Protein AF-A0A3N5TBL0-F1 (afdb_monomer_lite)

Foldseek 3Di:
DAEDDPVRVVVLVVCVVVVPPVNADWYAYPNDIDGHHDPPPCVVVVVLVVLLVVCQVQCAASPPRHHAPDADPVPRGRDNHHPVVVVVVVVVVVVVVVVVVVVVD

Sequence (105 aa):
MQSLTHKALEVLMKRISSCHPSAFGEYEYMGIRIIVKKPTLLLNRERSKRLYESRRARGICVHCGIKVRERNPKTGVFYRYCAIHRRQELDRKKQRRRQRSIRRR

Secondary structure (DSSP, 8-state):
-EE--HHHHHHHHHHHHTT-GGG-EEEEETTEEEEE---HHHHHHHHHHHHHHHHHHTTB-TTT-PBP--B-TTTSSBPSS-HHHHHHHHHHHHHHHHHHHHTT-

Radius of gyration: 24.94 Å; chains: 1; bounding box: 57×32×64 Å

Structure (mmCIF, N/CA/C/O backbone):
data_AF-A0A3N5TBL0-F1
#
_entry.id   AF-A0A3N5TBL0-F1
#
loop_
_atom_site.group_PDB
_atom_site.id
_atom_site.type_symbol
_atom_site.label_atom_id
_atom_site.label_alt_id
_atom_site.label_comp_id
_atom_site.label_asym_id
_atom_site.label_entity_id
_atom_site.label_seq_id
_atom_site.pdbx_PDB_ins_code
_atom_site.Cartn_x
_atom_site.Cartn_y
_atom_site.Cartn_z
_atom_site.occupancy
_atom_site.B_iso_or_equiv
_atom_site.auth_seq_id
_atom_site.auth_comp_id
_atom_site.auth_asym_id
_atom_site.auth_atom_id
_atom_site.pdbx_PDB_model_num
ATOM 1 N N . MET A 1 1 ? -11.520 11.210 29.703 1.00 61.69 1 MET A N 1
ATOM 2 C CA . MET A 1 1 ? -11.812 9.877 30.264 1.00 61.69 1 MET A CA 1
ATOM 3 C C . MET A 1 1 ? -13.252 9.910 30.747 1.00 61.69 1 MET A C 1
ATOM 5 O O . MET A 1 1 ? -13.584 10.834 31.476 1.00 61.69 1 MET A O 1
ATOM 9 N N . GLN A 1 2 ? -14.127 9.041 30.236 1.00 76.88 2 GLN A N 1
ATOM 10 C CA . GLN A 1 2 ? -15.561 9.079 30.564 1.00 76.88 2 GLN A CA 1
ATOM 11 C C . GLN A 1 2 ? -15.886 8.055 31.651 1.00 76.88 2 GLN A C 1
ATOM 13 O O . GLN A 1 2 ? -15.615 6.873 31.458 1.00 76.88 2 GLN A O 1
ATOM 18 N N . SER A 1 3 ? -16.477 8.493 32.764 1.00 81.94 3 SER A N 1
ATOM 19 C CA . SER A 1 3 ? -17.003 7.591 33.790 1.00 81.94 3 SER A CA 1
ATOM 20 C C . SER A 1 3 ? -18.303 6.938 33.308 1.00 81.94 3 SER A C 1
ATOM 22 O O . SER A 1 3 ? -19.183 7.591 32.744 1.00 81.94 3 SER A O 1
ATOM 24 N N . LEU A 1 4 ? -18.413 5.624 33.487 1.00 83.31 4 LEU A N 1
ATOM 25 C CA . LEU A 1 4 ? -19.547 4.816 33.052 1.00 83.31 4 LEU A CA 1
ATOM 26 C C . LEU A 1 4 ? -20.365 4.331 34.247 1.00 83.31 4 LEU A C 1
ATOM 28 O O . LEU A 1 4 ? -19.832 3.862 35.248 1.00 83.31 4 LEU A O 1
ATOM 32 N N . THR A 1 5 ? -21.686 4.370 34.091 1.00 88.25 5 THR A N 1
ATOM 33 C CA . THR A 1 5 ? -22.639 3.637 34.933 1.00 88.25 5 THR A CA 1
ATOM 34 C C . THR A 1 5 ? -22.836 2.216 34.391 1.00 88.25 5 THR A C 1
ATOM 36 O O . THR A 1 5 ? -22.511 1.941 33.235 1.00 88.25 5 THR A O 1
ATOM 39 N N . HIS A 1 6 ? -23.425 1.310 35.179 1.00 86.06 6 HIS A N 1
ATOM 40 C CA . HIS A 1 6 ? -23.694 -0.075 34.749 1.00 86.06 6 HIS A CA 1
ATOM 41 C C . HIS A 1 6 ? -24.483 -0.145 33.426 1.00 86.06 6 HIS A C 1
ATOM 43 O O . HIS A 1 6 ? -24.100 -0.845 32.491 1.00 86.06 6 HIS A O 1
ATOM 49 N N . LYS A 1 7 ? -25.539 0.670 33.294 1.00 87.69 7 LYS A N 1
ATOM 50 C CA . LYS A 1 7 ? -26.329 0.774 32.053 1.00 87.69 7 LYS A CA 1
ATOM 51 C C . LYS A 1 7 ? -25.495 1.287 30.874 1.00 87.69 7 LYS A C 1
ATOM 53 O O . LYS A 1 7 ? -25.653 0.819 29.750 1.00 87.69 7 LYS A O 1
ATOM 58 N N . ALA A 1 8 ? -24.597 2.242 31.116 1.00 84.75 8 ALA A N 1
ATOM 59 C CA . ALA A 1 8 ? -23.722 2.776 30.077 1.00 84.75 8 ALA A CA 1
ATOM 60 C C . ALA A 1 8 ? -22.679 1.743 29.614 1.00 84.75 8 ALA A C 1
ATOM 62 O O . ALA A 1 8 ? -22.337 1.722 28.432 1.00 84.75 8 ALA A O 1
ATOM 63 N N . LEU A 1 9 ? -22.231 0.854 30.508 1.00 86.69 9 LEU A N 1
ATOM 64 C CA . LEU A 1 9 ? -21.349 -0.262 30.173 1.00 86.69 9 LEU A CA 1
ATOM 65 C C . LEU A 1 9 ? -22.046 -1.291 29.272 1.00 86.69 9 LEU A C 1
ATOM 67 O O . LEU A 1 9 ? -21.478 -1.683 28.257 1.00 86.69 9 LEU A O 1
ATOM 71 N N . GLU A 1 10 ? -23.289 -1.681 29.567 1.00 88.75 10 GLU A N 1
ATOM 72 C CA . GLU A 1 10 ? -24.060 -2.584 28.694 1.00 88.75 10 GLU A CA 1
ATOM 73 C C . GLU A 1 10 ? -24.249 -2.002 27.288 1.00 88.75 10 GLU A C 1
ATOM 75 O O . GLU A 1 10 ? -24.093 -2.694 26.278 1.00 88.75 10 GLU A O 1
ATOM 80 N N . VAL A 1 11 ? -24.554 -0.705 27.210 1.00 88.38 11 VAL A N 1
ATOM 81 C CA . VAL A 1 11 ? -24.670 0.006 25.934 1.00 88.38 11 VAL A CA 1
ATOM 82 C C . VAL A 1 11 ? -23.323 0.052 25.215 1.00 88.38 11 VAL A C 1
ATOM 84 O O . VAL A 1 11 ? -23.280 -0.154 24.003 1.00 88.38 11 VAL A O 1
ATOM 87 N N . LEU A 1 12 ? -22.218 0.280 25.932 1.00 87.12 12 LEU A N 1
ATOM 88 C CA . LEU A 1 12 ? -20.877 0.227 25.355 1.00 87.12 12 LEU A CA 1
ATOM 89 C C . LEU A 1 12 ? -20.577 -1.166 24.792 1.00 87.12 12 LEU A C 1
ATOM 91 O O . LEU A 1 12 ? -20.138 -1.265 23.651 1.00 87.12 12 LEU A O 1
ATOM 95 N N . MET A 1 13 ? -20.888 -2.234 25.526 1.00 87.00 13 MET A N 1
ATOM 96 C CA . MET A 1 13 ? -20.697 -3.612 25.067 1.00 87.00 13 MET A CA 1
ATOM 97 C C . MET A 1 13 ? -21.515 -3.922 23.807 1.00 87.00 13 MET A C 1
ATOM 99 O O . MET A 1 13 ? -20.979 -4.501 22.863 1.00 87.00 13 MET A O 1
ATOM 103 N N . LYS A 1 14 ? -22.771 -3.455 23.730 1.00 88.94 14 LYS A N 1
ATOM 104 C CA . LYS A 1 14 ? -23.593 -3.545 22.507 1.00 88.94 14 LYS A CA 1
ATOM 105 C C . LYS A 1 14 ? -22.991 -2.763 21.335 1.00 88.94 14 LYS A C 1
ATOM 107 O O . LYS A 1 14 ? -23.046 -3.213 20.197 1.00 88.94 14 LYS A O 1
ATOM 112 N N . ARG A 1 15 ? -22.396 -1.596 21.595 1.00 86.06 15 ARG A N 1
ATOM 113 C CA . ARG A 1 15 ? -21.722 -0.786 20.565 1.00 86.06 15 ARG A CA 1
ATOM 114 C C . ARG A 1 15 ? -20.409 -1.415 20.096 1.00 86.06 15 ARG A C 1
ATOM 116 O O . ARG A 1 15 ? -20.059 -1.264 18.927 1.00 86.06 15 ARG A O 1
ATOM 123 N N . ILE A 1 16 ? -19.690 -2.105 20.984 1.00 85.12 16 ILE A N 1
ATOM 124 C CA . ILE A 1 16 ? -18.481 -2.869 20.651 1.00 85.12 16 ILE A CA 1
ATOM 125 C C . ILE A 1 16 ? -18.854 -4.056 19.762 1.00 85.12 16 ILE A C 1
ATOM 127 O O . ILE A 1 16 ? -18.234 -4.231 18.715 1.00 85.12 16 ILE A O 1
ATOM 131 N N . SER A 1 17 ? -19.887 -4.828 20.122 1.00 83.06 17 SER A N 1
ATOM 132 C CA . SER A 1 17 ? -20.337 -5.966 19.308 1.00 83.06 17 SER A CA 1
ATOM 133 C C . SER A 1 17 ? -20.861 -5.536 17.935 1.00 83.06 17 SER A C 1
ATOM 135 O O . SER A 1 17 ? -20.640 -6.235 16.950 1.00 83.06 17 SER A O 1
ATOM 137 N N . SER A 1 18 ? -21.478 -4.354 17.838 1.00 81.50 18 SER A N 1
ATOM 138 C CA . SER A 1 18 ? -21.931 -3.770 16.573 1.00 81.50 18 SER A CA 1
ATOM 139 C C . SER A 1 18 ? -20.855 -2.960 15.825 1.00 81.50 18 SER A C 1
ATOM 141 O O . SER A 1 18 ? -21.185 -2.287 14.849 1.00 81.50 18 SER A O 1
ATOM 143 N N . CYS A 1 19 ? -19.594 -2.953 16.281 1.00 73.50 19 CYS A N 1
ATOM 144 C CA . CYS A 1 19 ? -18.487 -2.175 15.698 1.00 73.50 19 CYS A CA 1
ATOM 145 C C . CYS A 1 19 ? -18.806 -0.678 15.463 1.00 73.50 19 CYS A C 1
ATOM 147 O O . CYS A 1 19 ? -18.355 -0.078 14.482 1.00 73.50 19 CYS A O 1
ATOM 149 N N . HIS A 1 20 ? -19.587 -0.050 16.348 1.00 76.56 20 HIS A N 1
ATOM 150 C CA . HIS A 1 20 ? -20.038 1.329 16.159 1.00 76.56 20 HIS A CA 1
ATOM 151 C C . HIS A 1 20 ? -18.881 2.340 16.334 1.00 76.56 20 HIS A C 1
ATOM 153 O O . HIS A 1 20 ? -18.118 2.228 17.297 1.00 76.56 20 HIS A O 1
ATOM 159 N N . PRO A 1 21 ? -18.761 3.388 15.490 1.00 72.81 21 PRO A N 1
ATOM 160 C CA . PRO A 1 21 ? -17.670 4.369 15.567 1.00 72.81 21 PRO A CA 1
ATOM 161 C C . PRO A 1 21 ? -17.528 5.066 16.925 1.00 72.81 21 PRO A C 1
ATOM 163 O O . PRO A 1 21 ? -16.423 5.380 17.352 1.00 72.81 21 PRO A O 1
ATOM 166 N N . SER A 1 22 ? -18.644 5.291 17.614 1.00 78.44 22 SER A N 1
ATOM 167 C CA . SER A 1 22 ? -18.683 5.938 18.933 1.00 78.44 22 SER A CA 1
ATOM 168 C C . SER A 1 22 ? -18.305 5.017 20.100 1.00 78.44 22 SER A C 1
ATOM 170 O O . SER A 1 22 ? -18.365 5.456 21.243 1.00 78.44 22 SER A O 1
ATOM 172 N N . ALA A 1 23 ? -17.980 3.745 19.839 1.00 80.81 23 ALA A N 1
ATOM 173 C CA . ALA A 1 23 ? -17.471 2.820 20.852 1.00 80.81 23 ALA A CA 1
ATOM 174 C C . ALA A 1 23 ? -15.974 3.019 21.123 1.00 80.81 23 ALA A C 1
ATOM 176 O O . ALA A 1 23 ? -15.474 2.535 22.131 1.00 80.81 23 ALA A O 1
ATOM 177 N N . PHE A 1 24 ? -15.247 3.677 20.212 1.00 82.81 24 PHE A N 1
ATOM 178 C CA . PHE A 1 24 ? -13.806 3.874 20.336 1.00 82.81 24 PHE A CA 1
ATOM 179 C C . PHE A 1 24 ? -13.502 5.010 21.312 1.00 82.81 24 PHE A C 1
ATOM 181 O O . PHE A 1 24 ? -14.001 6.123 21.145 1.00 82.81 24 PHE A O 1
ATOM 188 N N . GLY A 1 25 ? -12.646 4.750 22.295 1.00 84.81 25 GLY A N 1
ATOM 189 C CA . GLY A 1 25 ? -12.316 5.736 23.317 1.00 84.81 25 GLY A CA 1
ATOM 190 C C . GLY A 1 25 ? -11.783 5.125 24.605 1.00 84.81 25 GLY A C 1
ATOM 191 O O . GLY A 1 25 ? -11.494 3.928 24.682 1.00 84.81 25 GLY A O 1
ATOM 192 N N . GLU A 1 26 ? -11.646 5.984 25.611 1.00 88.50 26 GLU A N 1
ATOM 193 C CA . GLU A 1 26 ? -11.201 5.622 26.954 1.00 88.50 26 GLU A CA 1
ATOM 194 C C . GLU A 1 26 ? -12.307 5.880 27.973 1.00 88.50 26 GLU A C 1
ATOM 196 O O . GLU A 1 26 ? -12.794 7.011 28.122 1.00 88.50 26 GLU A O 1
ATOM 201 N N . TYR A 1 27 ? -12.647 4.829 28.708 1.00 90.12 27 TYR A N 1
ATOM 202 C CA . TYR A 1 27 ? -13.715 4.818 29.689 1.00 90.12 27 TYR A CA 1
ATOM 203 C C . TYR A 1 27 ? -13.204 4.338 31.045 1.00 90.12 27 TYR A C 1
ATOM 205 O O . TYR A 1 27 ? -12.222 3.601 31.126 1.00 90.12 27 TYR A O 1
ATOM 213 N N . GLU A 1 28 ? -13.891 4.735 32.105 1.00 88.56 28 GLU A N 1
ATOM 214 C CA . GLU A 1 28 ? -13.654 4.274 33.467 1.00 88.56 28 GLU A CA 1
ATOM 215 C C . GLU A 1 28 ? -14.951 3.702 34.038 1.00 88.56 28 GLU A C 1
ATOM 217 O O . GLU A 1 28 ? -16.007 4.320 33.935 1.00 88.56 28 GLU A O 1
ATOM 222 N N . TYR A 1 29 ? -14.885 2.519 34.634 1.00 88.00 29 TYR A N 1
ATOM 223 C CA . TYR A 1 29 ? -16.017 1.853 35.262 1.00 88.00 29 TYR A CA 1
ATOM 224 C C . TYR A 1 29 ? -15.582 1.282 36.610 1.00 88.00 29 TYR A C 1
ATOM 226 O O . TYR A 1 29 ? -14.762 0.373 36.644 1.00 88.00 29 TYR A O 1
ATOM 234 N N . MET A 1 30 ? -16.108 1.813 37.718 1.00 85.00 30 MET A N 1
ATOM 235 C CA . MET A 1 30 ? -15.771 1.359 39.082 1.00 85.00 30 MET A CA 1
ATOM 236 C C . MET A 1 30 ? -14.250 1.280 39.347 1.00 85.00 30 MET A C 1
ATOM 238 O O . MET A 1 30 ? -13.761 0.313 39.923 1.00 85.00 30 MET A O 1
ATOM 242 N N . GLY A 1 31 ? -13.484 2.268 38.868 1.00 84.38 31 GLY A N 1
ATOM 243 C CA . GLY A 1 31 ? -12.016 2.285 38.970 1.00 84.38 31 GLY A CA 1
ATOM 244 C C . GLY A 1 31 ? -11.280 1.417 37.938 1.00 84.38 31 GLY A C 1
ATOM 245 O O . GLY A 1 31 ? -10.052 1.426 37.889 1.00 84.38 31 GLY A O 1
ATOM 246 N N . ILE A 1 32 ? -11.998 0.694 37.074 1.00 87.12 32 ILE A N 1
ATOM 247 C CA . ILE A 1 32 ? -11.433 -0.093 35.973 1.00 87.12 32 ILE A CA 1
ATOM 248 C C . ILE A 1 32 ? -11.363 0.773 34.718 1.00 87.12 32 ILE A C 1
ATOM 250 O O . ILE A 1 32 ? -12.374 1.291 34.243 1.00 87.12 32 ILE A O 1
ATOM 254 N N . ARG A 1 33 ? -10.173 0.878 34.122 1.00 88.81 33 ARG A N 1
ATOM 255 C CA . ARG A 1 33 ? -9.971 1.585 32.853 1.00 88.81 33 ARG A CA 1
ATOM 256 C C . ARG A 1 33 ? -10.229 0.655 31.667 1.00 88.81 33 ARG A C 1
ATOM 258 O O . ARG A 1 33 ? -9.541 -0.347 31.492 1.00 88.81 33 ARG A O 1
ATOM 265 N N . ILE A 1 34 ? -11.180 1.023 30.815 1.00 89.12 34 ILE A N 1
ATOM 266 C CA . ILE A 1 34 ? -11.558 0.293 29.601 1.00 89.12 34 ILE A CA 1
ATOM 267 C C . ILE A 1 34 ? -11.107 1.109 28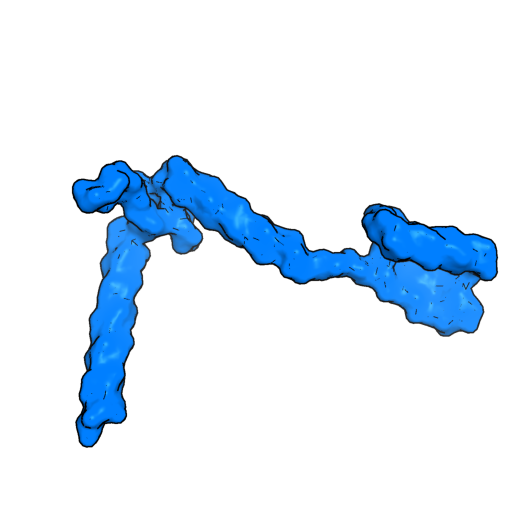.389 1.00 89.12 34 ILE A C 1
ATOM 269 O O . ILE A 1 34 ? -11.549 2.239 28.182 1.00 89.12 34 ILE A O 1
ATOM 273 N N . ILE A 1 35 ? -10.228 0.535 27.566 1.00 88.38 35 ILE A N 1
ATOM 274 C CA . ILE A 1 35 ? -9.707 1.184 26.356 1.00 88.38 35 ILE A CA 1
ATOM 275 C C . ILE A 1 35 ? -10.196 0.416 25.135 1.00 88.38 35 ILE A C 1
ATOM 277 O O . ILE A 1 35 ? -9.758 -0.704 24.872 1.00 88.38 35 ILE A O 1
ATOM 281 N N . VAL A 1 36 ? -11.062 1.048 24.349 1.00 86.38 36 VAL A N 1
ATOM 282 C CA . VAL A 1 36 ? -11.591 0.467 23.115 1.00 86.38 36 VAL A CA 1
ATOM 283 C C . VAL A 1 36 ? -10.842 1.074 21.937 1.00 86.38 36 VAL A C 1
ATOM 285 O O . VAL A 1 36 ? -11.082 2.213 21.529 1.00 86.38 36 VAL A O 1
ATOM 288 N N . LYS A 1 37 ? -9.891 0.315 21.387 1.00 79.81 37 LYS A N 1
ATOM 289 C CA . LYS A 1 37 ? -9.090 0.752 20.239 1.00 79.81 37 LYS A CA 1
ATOM 290 C C . LYS A 1 37 ? -9.801 0.433 18.931 1.00 79.81 37 LYS A C 1
ATOM 292 O O . LYS A 1 37 ? -10.397 -0.629 18.764 1.00 79.81 37 LYS A O 1
ATOM 297 N N . LYS A 1 38 ? -9.669 1.340 17.965 1.00 72.19 38 LYS A N 1
ATOM 298 C CA . LYS A 1 38 ? -10.074 1.079 16.583 1.00 72.19 38 LYS A CA 1
ATOM 299 C C . LYS A 1 38 ? -9.193 -0.042 16.015 1.00 72.19 38 LYS A C 1
ATOM 301 O O . LYS A 1 38 ? -7.979 0.022 16.217 1.00 72.19 38 LYS A O 1
ATOM 306 N N . PRO A 1 39 ? -9.740 -1.047 15.308 1.00 66.94 39 PRO A N 1
ATOM 307 C CA . PRO A 1 39 ? -8.926 -2.100 14.712 1.00 66.94 39 PRO A CA 1
ATOM 308 C C . PRO A 1 39 ? -7.959 -1.491 13.685 1.00 66.94 39 PRO A C 1
ATOM 310 O O . PRO A 1 39 ? -8.346 -1.070 12.596 1.00 66.94 39 PRO A O 1
ATOM 313 N N . THR A 1 40 ? -6.677 -1.423 14.041 1.00 59.06 40 THR A N 1
ATOM 314 C CA . THR A 1 40 ? -5.637 -0.708 13.280 1.00 59.06 40 THR A CA 1
ATOM 315 C C . THR A 1 40 ? -5.173 -1.450 12.018 1.00 59.06 40 THR A C 1
ATOM 317 O O . THR A 1 40 ? -4.316 -0.956 11.285 1.00 59.06 40 THR A O 1
ATOM 320 N N . LEU A 1 41 ? -5.702 -2.648 11.748 1.00 53.38 41 LEU A N 1
ATOM 321 C CA . LEU A 1 41 ? -5.003 -3.645 10.928 1.00 53.38 41 LEU A CA 1
ATOM 322 C C . LEU A 1 41 ? -5.537 -3.836 9.501 1.00 53.38 41 LEU A C 1
ATOM 324 O O . LEU A 1 41 ? -4.825 -4.397 8.670 1.00 53.38 41 LEU A O 1
ATOM 328 N N . LEU A 1 42 ? -6.712 -3.302 9.162 1.00 51.75 42 LEU A N 1
ATOM 329 C CA . LEU A 1 42 ? -7.214 -3.319 7.777 1.00 51.75 42 LEU A CA 1
ATOM 330 C C . LEU A 1 42 ? -6.966 -1.982 7.064 1.00 51.75 42 LEU A C 1
ATOM 332 O O . LEU A 1 42 ? -6.445 -1.961 5.947 1.00 51.75 42 LEU A O 1
ATOM 336 N N . LEU A 1 43 ? -7.169 -0.863 7.769 1.00 58.19 43 LEU A N 1
ATOM 337 C CA . LEU A 1 43 ? -7.122 0.483 7.191 1.00 58.19 43 LEU A CA 1
ATOM 338 C C . LEU A 1 43 ? -5.795 0.809 6.488 1.00 58.19 43 LEU A C 1
ATOM 340 O O . LEU A 1 43 ? -5.797 1.373 5.398 1.00 58.19 43 LEU A O 1
ATOM 344 N N . ASN A 1 44 ? -4.654 0.447 7.083 1.00 63.1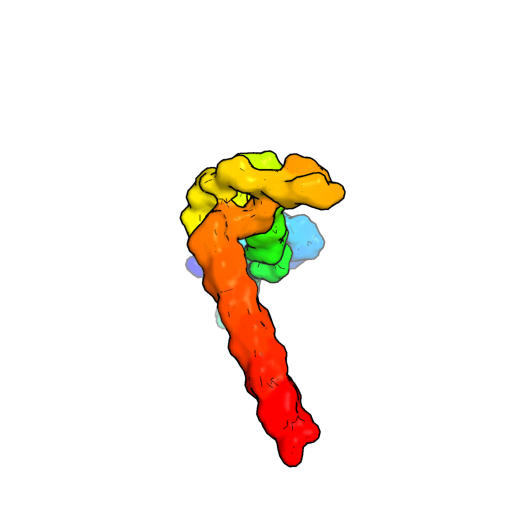9 44 ASN A N 1
ATOM 345 C CA . ASN A 1 44 ? -3.344 0.787 6.523 1.00 63.19 44 ASN A CA 1
ATOM 346 C C . ASN A 1 44 ? -2.984 -0.074 5.311 1.00 63.19 44 ASN A C 1
ATOM 348 O O . ASN A 1 44 ? -2.533 0.457 4.298 1.00 63.19 44 ASN A O 1
ATOM 352 N N . ARG A 1 45 ? -3.227 -1.389 5.375 1.00 72.94 45 ARG A N 1
ATOM 353 C CA . ARG A 1 45 ? -2.945 -2.299 4.256 1.00 72.94 45 ARG A CA 1
ATOM 354 C C . ARG A 1 45 ? -3.841 -1.984 3.063 1.00 72.94 45 ARG A C 1
ATOM 356 O O . ARG A 1 45 ? -3.357 -1.925 1.933 1.00 72.94 45 ARG A O 1
ATOM 363 N N . GLU A 1 46 ? -5.120 -1.725 3.312 1.00 77.69 46 GLU A N 1
ATOM 364 C CA . GLU A 1 46 ? -6.074 -1.326 2.281 1.00 77.69 46 GLU A CA 1
ATOM 365 C C . GLU A 1 46 ? -5.751 0.053 1.709 1.00 77.69 46 GLU A C 1
ATOM 367 O O . GLU A 1 46 ? -5.756 0.222 0.492 1.00 77.69 46 GLU A O 1
ATOM 372 N N . ARG A 1 47 ? -5.382 1.031 2.547 1.00 79.31 47 ARG A N 1
ATOM 373 C CA . ARG A 1 47 ? -4.940 2.354 2.084 1.00 79.31 47 ARG A CA 1
ATOM 374 C C . ARG A 1 47 ? -3.694 2.255 1.209 1.00 79.31 47 ARG A C 1
ATOM 376 O O . ARG A 1 47 ? -3.655 2.865 0.142 1.00 79.31 47 ARG A O 1
ATOM 383 N N . SER A 1 48 ? -2.696 1.472 1.615 1.00 84.38 48 SER A N 1
ATOM 384 C CA . SER A 1 48 ? -1.491 1.228 0.816 1.00 84.38 48 SER A CA 1
ATOM 385 C C . SER A 1 48 ? -1.811 0.520 -0.501 1.00 84.38 48 SER A C 1
ATOM 387 O O . SER A 1 48 ? -1.250 0.889 -1.533 1.00 84.38 48 SER A O 1
ATOM 389 N N . LYS A 1 49 ? -2.738 -0.447 -0.494 1.00 87.88 49 LYS A N 1
ATOM 390 C CA . LYS A 1 49 ? -3.208 -1.137 -1.702 1.00 87.88 49 LYS A CA 1
ATOM 391 C C . LYS A 1 49 ? -3.923 -0.174 -2.657 1.00 87.88 49 LYS A C 1
ATOM 393 O O . LYS A 1 49 ? -3.526 -0.078 -3.814 1.00 87.88 49 LYS A O 1
ATOM 398 N N . ARG A 1 50 ? -4.875 0.623 -2.160 1.00 87.88 50 ARG A N 1
ATOM 399 C CA . ARG A 1 50 ? -5.594 1.642 -2.947 1.00 87.88 50 ARG A CA 1
ATOM 400 C C . ARG A 1 50 ? -4.644 2.686 -3.531 1.00 87.88 50 ARG A C 1
ATOM 402 O O . ARG A 1 50 ? -4.762 3.056 -4.697 1.00 87.88 50 ARG A O 1
ATOM 409 N N . LEU A 1 51 ? -3.665 3.146 -2.747 1.00 88.31 51 LEU A N 1
ATOM 410 C CA . LEU A 1 51 ? -2.640 4.074 -3.227 1.00 88.31 51 LEU A CA 1
ATOM 411 C C . LEU A 1 51 ? -1.790 3.444 -4.338 1.00 88.31 51 LEU A C 1
ATOM 413 O O . LEU A 1 51 ? -1.507 4.100 -5.341 1.00 88.31 51 LEU A O 1
ATOM 417 N N . TYR A 1 52 ? -1.387 2.183 -4.172 1.00 92.62 52 TYR A N 1
ATOM 418 C CA . TYR A 1 52 ? -0.639 1.442 -5.182 1.00 92.62 52 TYR A CA 1
ATOM 419 C C . TYR A 1 52 ? -1.433 1.314 -6.489 1.00 92.62 52 TYR A C 1
ATOM 421 O O . TYR A 1 52 ? -0.914 1.663 -7.549 1.00 92.62 52 TYR A O 1
ATOM 429 N N . GLU A 1 53 ? -2.688 0.871 -6.416 1.00 92.06 53 GLU A N 1
ATOM 430 C CA . GLU A 1 53 ? -3.577 0.694 -7.571 1.00 92.06 53 GLU A CA 1
ATOM 431 C C . GLU A 1 53 ? -3.835 2.021 -8.290 1.00 92.06 53 GLU A C 1
ATOM 433 O O . GLU A 1 53 ? -3.638 2.114 -9.501 1.00 92.06 53 GLU A O 1
ATOM 438 N N . SER A 1 54 ? -4.151 3.081 -7.542 1.00 91.44 54 SER A N 1
ATOM 439 C CA . SER A 1 54 ? -4.350 4.431 -8.081 1.00 91.44 54 SER A CA 1
ATOM 440 C C . SER A 1 54 ? -3.103 4.954 -8.802 1.00 91.44 54 SER A C 1
ATOM 442 O O . SER A 1 54 ? -3.187 5.455 -9.927 1.00 91.44 54 SER A O 1
ATOM 444 N N . ARG A 1 55 ? -1.912 4.778 -8.209 1.00 93.31 55 ARG A N 1
ATOM 445 C CA . ARG A 1 55 ? -0.649 5.153 -8.862 1.00 93.31 55 ARG A CA 1
ATOM 446 C C . ARG A 1 55 ? -0.416 4.339 -10.134 1.00 93.31 55 ARG A C 1
ATOM 448 O O . ARG A 1 55 ? -0.050 4.915 -11.152 1.00 93.31 55 ARG A O 1
ATOM 455 N N . ARG A 1 56 ? -0.661 3.025 -10.117 1.00 93.00 56 ARG A N 1
ATOM 456 C CA . ARG A 1 56 ? -0.508 2.159 -11.299 1.00 93.00 56 ARG A CA 1
ATOM 457 C C . ARG A 1 56 ? -1.452 2.556 -12.433 1.00 93.00 56 ARG A C 1
ATOM 459 O O . ARG A 1 56 ? -0.984 2.655 -13.565 1.00 93.00 56 ARG A O 1
ATOM 466 N N . ALA A 1 57 ? -2.719 2.832 -12.126 1.00 90.50 57 ALA A N 1
ATOM 467 C CA . ALA A 1 57 ? -3.728 3.245 -13.100 1.00 90.50 57 ALA A CA 1
ATOM 468 C C . ALA A 1 57 ? -3.363 4.571 -13.786 1.00 90.50 57 ALA A C 1
ATOM 470 O O . ALA A 1 57 ? -3.491 4.705 -14.998 1.00 90.50 57 ALA A O 1
ATOM 471 N N . ARG A 1 58 ? -2.819 5.532 -13.030 1.00 91.62 58 ARG A N 1
ATOM 472 C CA . ARG A 1 58 ? -2.398 6.844 -13.555 1.00 91.62 58 ARG A CA 1
ATOM 473 C C . ARG A 1 58 ? -1.021 6.835 -14.228 1.0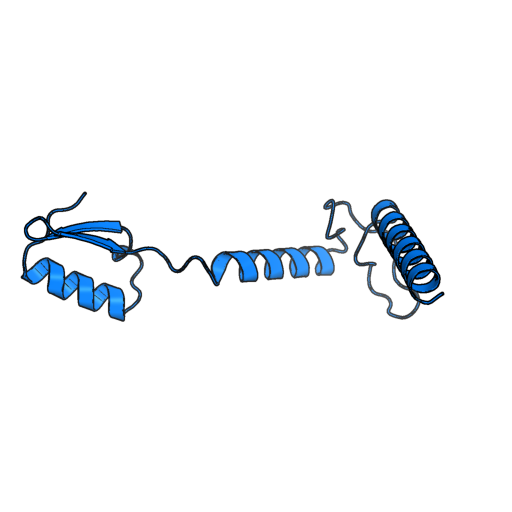0 91.62 58 ARG A C 1
ATOM 475 O O . ARG A 1 58 ? -0.538 7.889 -14.637 1.00 91.62 58 ARG A O 1
ATOM 482 N N . GLY A 1 59 ? -0.352 5.682 -14.296 1.00 93.19 59 GLY A N 1
ATOM 483 C CA . GLY A 1 59 ? 1.018 5.594 -14.799 1.00 93.19 59 GLY A CA 1
ATOM 484 C C . GLY A 1 59 ? 2.006 6.373 -13.929 1.00 93.19 59 GLY A C 1
ATOM 485 O O . GLY A 1 59 ? 2.897 7.037 -14.440 1.00 93.19 59 GLY A O 1
ATOM 486 N N . ILE A 1 60 ? 1.839 6.340 -12.610 1.00 95.56 60 ILE A N 1
ATOM 487 C CA . ILE A 1 60 ? 2.695 7.015 -11.634 1.00 95.56 60 ILE A CA 1
ATOM 488 C C . ILE A 1 60 ? 3.635 5.998 -10.980 1.00 95.56 60 ILE A C 1
ATOM 490 O O . ILE A 1 60 ? 3.241 4.886 -10.620 1.00 95.56 60 ILE A O 1
ATOM 494 N N . CYS A 1 61 ? 4.893 6.395 -10.787 1.00 95.69 61 CYS A N 1
ATOM 495 C CA . CYS A 1 61 ? 5.890 5.594 -10.094 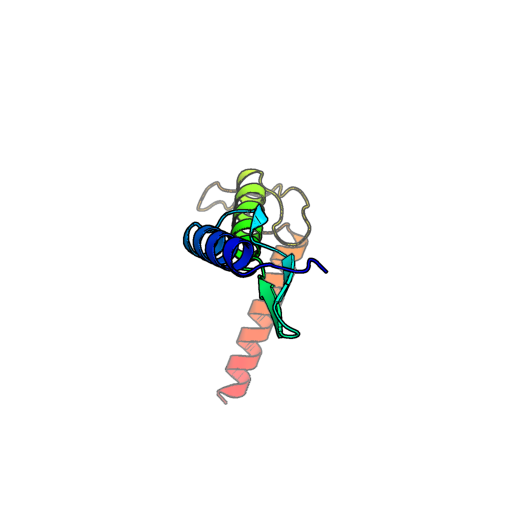1.00 95.69 61 CYS A CA 1
ATOM 496 C C . CYS A 1 61 ? 5.430 5.301 -8.663 1.00 95.69 61 CYS A C 1
ATOM 498 O O . CYS A 1 61 ? 5.212 6.215 -7.865 1.00 95.69 61 CYS A O 1
ATOM 500 N N . VAL A 1 62 ? 5.351 4.020 -8.300 1.00 94.12 62 VAL A N 1
ATOM 501 C CA . VAL A 1 62 ? 4.875 3.633 -6.963 1.00 94.12 62 VAL A CA 1
ATOM 502 C C . VAL A 1 62 ? 5.852 4.004 -5.841 1.00 94.12 62 VAL A C 1
ATOM 504 O O . VAL A 1 62 ? 5.428 4.055 -4.690 1.00 94.12 62 VAL A O 1
ATOM 507 N N . HIS A 1 63 ? 7.120 4.289 -6.170 1.00 93.56 63 HIS A N 1
ATOM 508 C CA . HIS A 1 63 ? 8.160 4.671 -5.209 1.00 93.56 63 HIS A CA 1
ATOM 509 C C . HIS A 1 63 ? 8.202 6.186 -4.958 1.00 93.56 63 HIS A C 1
ATOM 511 O O . HIS A 1 63 ? 8.025 6.612 -3.825 1.00 93.56 63 HIS A O 1
ATOM 517 N N . CYS A 1 64 ? 8.373 6.997 -6.009 1.00 93.75 64 CYS A N 1
ATOM 518 C CA . CYS A 1 64 ? 8.583 8.446 -5.877 1.00 93.75 64 CYS A CA 1
ATOM 519 C C . CYS A 1 64 ? 7.433 9.331 -6.374 1.00 93.75 64 CYS A C 1
ATOM 521 O O . CYS A 1 64 ? 7.537 10.546 -6.300 1.00 93.75 64 CYS A O 1
ATOM 523 N N . GLY A 1 65 ? 6.356 8.767 -6.930 1.00 93.44 65 GLY A N 1
ATOM 524 C CA . GLY A 1 65 ? 5.205 9.565 -7.368 1.00 93.44 65 GLY A CA 1
ATOM 525 C C . GLY A 1 65 ? 5.373 10.327 -8.693 1.00 93.44 65 GLY A C 1
ATOM 526 O O . GLY A 1 65 ? 4.439 11.000 -9.115 1.00 93.44 65 GLY A O 1
ATOM 527 N N . ILE A 1 66 ? 6.505 10.199 -9.393 1.00 95.44 66 ILE A N 1
ATOM 528 C CA . ILE A 1 66 ? 6.720 10.834 -10.709 1.00 95.44 66 ILE A CA 1
ATOM 529 C C . ILE A 1 66 ? 5.967 10.074 -11.814 1.00 95.44 66 ILE A C 1
ATOM 531 O O . ILE A 1 66 ? 5.915 8.839 -11.800 1.00 95.44 66 ILE A O 1
ATOM 535 N N . LYS A 1 67 ? 5.421 10.799 -12.802 1.00 95.06 67 LYS A N 1
ATOM 536 C CA . LYS A 1 67 ? 4.750 10.225 -13.980 1.00 95.06 67 LYS A CA 1
ATOM 537 C C . LYS A 1 67 ? 5.717 9.372 -14.811 1.00 95.06 67 LYS A C 1
ATOM 539 O O . LYS A 1 67 ? 6.795 9.812 -15.205 1.00 95.06 67 LYS A O 1
ATOM 544 N N . VAL A 1 68 ? 5.319 8.138 -15.081 1.00 95.12 68 VAL A N 1
ATOM 545 C CA . VAL A 1 68 ? 6.041 7.176 -15.911 1.00 95.12 68 VAL A CA 1
ATOM 546 C C . VAL A 1 68 ? 5.680 7.446 -17.366 1.00 95.12 68 VAL A C 1
ATOM 548 O O . VAL A 1 68 ? 4.513 7.402 -17.738 1.00 95.12 68 VAL A O 1
ATOM 551 N N . ARG A 1 69 ? 6.686 7.738 -18.193 1.00 90.19 69 ARG A N 1
ATOM 552 C CA . ARG A 1 69 ? 6.494 8.001 -19.629 1.00 90.19 69 ARG A CA 1
ATOM 553 C C . ARG A 1 69 ? 6.556 6.730 -20.474 1.00 90.19 69 ARG A C 1
ATOM 555 O 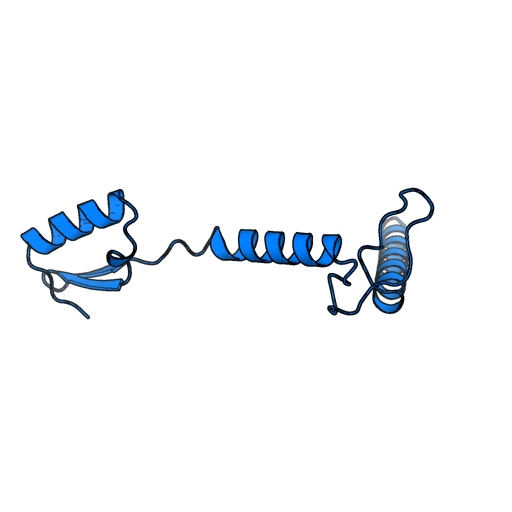O . ARG A 1 69 ? 5.927 6.647 -21.518 1.00 90.19 69 ARG A O 1
ATOM 562 N N . GLU A 1 70 ? 7.283 5.726 -20.000 1.00 90.44 70 GLU A N 1
ATOM 563 C CA . GLU A 1 70 ? 7.548 4.509 -20.758 1.00 90.44 70 GLU A CA 1
ATOM 564 C C . GLU A 1 70 ? 6.533 3.396 -20.471 1.00 90.44 70 GLU A C 1
ATOM 566 O O . GLU A 1 70 ? 6.103 3.182 -19.329 1.00 90.44 70 GLU A O 1
ATOM 571 N N . ARG A 1 71 ? 6.215 2.626 -21.511 1.00 92.19 71 ARG A N 1
ATOM 572 C CA . ARG A 1 71 ? 5.349 1.447 -21.444 1.00 92.19 71 ARG A CA 1
ATOM 573 C C . ARG A 1 71 ? 6.161 0.178 -21.638 1.00 92.19 71 ARG A C 1
ATOM 575 O O . ARG A 1 71 ? 7.179 0.173 -22.325 1.00 92.19 71 ARG A O 1
ATOM 582 N N . ASN A 1 72 ? 5.710 -0.899 -21.010 1.00 88.38 72 ASN A N 1
ATOM 583 C CA . ASN A 1 72 ? 6.262 -2.217 -21.257 1.00 88.38 72 ASN A CA 1
ATOM 584 C C . ASN A 1 72 ? 5.845 -2.666 -22.666 1.00 88.38 72 ASN A C 1
ATOM 586 O O . ASN A 1 72 ? 4.644 -2.834 -22.888 1.00 88.38 72 ASN A O 1
ATOM 590 N N . PRO A 1 73 ? 6.791 -2.903 -23.591 1.00 89.69 73 PRO A N 1
ATOM 591 C CA . PRO A 1 73 ? 6.466 -3.286 -24.963 1.00 89.69 73 PRO A CA 1
ATOM 592 C C . PRO A 1 73 ? 5.711 -4.618 -25.038 1.00 89.69 73 PRO A C 1
ATOM 594 O O . PRO A 1 73 ? 4.920 -4.817 -25.946 1.00 89.69 73 PRO A O 1
ATOM 597 N N . LYS A 1 74 ? 5.889 -5.511 -24.055 1.00 90.94 74 LYS A N 1
ATOM 598 C CA . LYS A 1 74 ? 5.215 -6.818 -24.031 1.00 90.94 74 LYS A CA 1
ATOM 599 C C . LYS A 1 74 ? 3.750 -6.751 -23.606 1.00 90.94 74 LYS A C 1
ATOM 601 O O . LYS A 1 74 ? 2.994 -7.660 -23.906 1.00 90.94 74 LYS A O 1
ATOM 606 N N . THR A 1 75 ? 3.364 -5.732 -22.838 1.00 88.75 75 THR A N 1
ATOM 607 C CA . THR A 1 75 ? 2.040 -5.677 -22.191 1.00 88.75 75 THR A CA 1
ATOM 608 C C . THR A 1 75 ? 1.289 -4.373 -22.457 1.00 88.75 75 THR A C 1
ATOM 610 O O . THR A 1 75 ? 0.197 -4.196 -21.936 1.00 88.75 75 THR A O 1
ATOM 613 N N . GLY A 1 76 ? 1.890 -3.395 -23.142 1.00 88.38 76 GLY A N 1
ATOM 614 C CA . GLY A 1 76 ? 1.303 -2.076 -23.430 1.00 88.38 76 GLY A CA 1
ATOM 615 C C . GLY A 1 76 ? 1.081 -1.149 -22.219 1.00 88.38 76 GLY A C 1
ATOM 616 O O . GLY A 1 76 ? 0.876 0.056 -22.386 1.00 88.38 76 GLY A O 1
ATOM 617 N N . VAL A 1 77 ? 1.141 -1.670 -20.988 1.00 89.12 77 VAL A N 1
ATOM 618 C CA . VAL A 1 77 ? 0.950 -0.899 -19.747 1.00 89.12 77 VAL A CA 1
ATOM 619 C C . VAL A 1 77 ? 2.199 -0.124 -19.320 1.00 89.12 77 VAL A C 1
ATOM 621 O O . VAL A 1 77 ? 3.329 -0.562 -19.545 1.00 89.12 77 VAL A O 1
ATOM 624 N N . PHE A 1 78 ? 2.009 1.006 -18.629 1.00 92.38 78 PHE A N 1
ATOM 625 C CA . PHE A 1 78 ? 3.107 1.756 -18.010 1.00 92.38 78 PHE A CA 1
ATOM 626 C C . PHE A 1 78 ? 3.907 0.886 -17.038 1.00 92.38 78 PHE A C 1
ATOM 628 O O . PHE A 1 78 ? 3.350 0.035 -16.328 1.00 92.38 78 PHE A O 1
ATOM 635 N N . TYR A 1 79 ? 5.213 1.130 -16.949 1.00 93.56 79 TYR A N 1
ATOM 636 C CA . TYR A 1 79 ? 6.052 0.467 -15.951 1.00 93.56 79 TYR A CA 1
ATOM 637 C C . TYR A 1 79 ? 5.634 0.816 -14.515 1.00 93.56 79 TYR A C 1
ATOM 639 O O . TYR A 1 79 ? 5.060 1.867 -14.237 1.00 93.56 79 TYR A O 1
ATOM 647 N N . ARG A 1 80 ? 5.936 -0.089 -13.574 1.00 93.50 80 ARG A N 1
ATOM 648 C CA . ARG A 1 80 ? 5.674 0.099 -12.133 1.00 93.50 80 ARG A CA 1
ATOM 649 C C . ARG A 1 80 ? 6.472 1.265 -11.532 1.00 93.50 80 ARG A C 1
ATOM 651 O O . ARG A 1 80 ? 6.020 1.899 -10.579 1.00 93.50 80 ARG A O 1
ATOM 658 N N . TYR A 1 81 ? 7.659 1.514 -12.071 1.00 95.69 81 TYR A N 1
ATOM 659 C CA . TYR A 1 81 ? 8.618 2.498 -11.584 1.00 95.69 81 TYR A CA 1
ATOM 660 C C . TYR A 1 81 ? 9.012 3.459 -12.706 1.00 95.69 81 TYR A C 1
ATOM 662 O O . TYR A 1 81 ? 8.974 3.086 -13.879 1.00 95.69 81 TYR A O 1
ATOM 670 N N . CYS A 1 82 ? 9.433 4.674 -12.342 1.00 94.81 82 CYS A N 1
ATOM 671 C CA . CYS A 1 82 ? 10.104 5.578 -13.277 1.00 94.81 82 CYS A CA 1
ATOM 672 C C . CYS A 1 82 ? 11.472 5.013 -13.695 1.00 94.81 82 CYS A C 1
ATOM 674 O O . CYS A 1 82 ? 11.979 4.076 -13.073 1.00 94.81 82 CYS A O 1
ATOM 676 N N . ALA A 1 83 ? 12.090 5.602 -14.721 1.00 94.50 83 ALA A N 1
ATOM 677 C CA . ALA A 1 83 ? 13.347 5.105 -15.277 1.00 94.50 83 ALA A CA 1
ATOM 678 C C . ALA A 1 83 ? 14.463 4.946 -14.232 1.00 94.50 83 ALA A C 1
ATOM 680 O O . ALA A 1 83 ? 15.130 3.911 -14.208 1.00 94.50 83 ALA A O 1
ATOM 681 N N . ILE A 1 84 ? 14.586 5.917 -13.322 1.00 95.44 84 ILE A N 1
ATOM 682 C CA . ILE A 1 84 ? 15.574 5.926 -12.236 1.00 95.44 84 ILE A CA 1
ATOM 683 C C . ILE A 1 84 ? 15.354 4.738 -11.292 1.00 95.44 84 ILE A C 1
ATOM 685 O O . ILE A 1 84 ? 16.223 3.880 -11.157 1.00 95.44 84 ILE A O 1
ATOM 689 N N . HIS A 1 85 ? 14.166 4.631 -10.688 1.00 96.12 85 HIS A N 1
ATOM 690 C CA . HIS A 1 85 ? 13.866 3.560 -9.729 1.00 96.12 85 HIS A CA 1
ATOM 691 C C . HIS A 1 85 ? 13.843 2.175 -10.379 1.00 96.12 85 HIS A C 1
ATOM 693 O O . HIS A 1 85 ? 14.183 1.184 -9.741 1.00 96.12 85 HIS A O 1
ATOM 699 N N . ARG A 1 86 ? 13.487 2.089 -11.662 1.00 94.38 86 ARG A N 1
ATOM 700 C CA . ARG A 1 86 ? 13.572 0.843 -12.423 1.00 94.38 86 ARG A CA 1
ATOM 701 C C . ARG A 1 86 ? 15.026 0.401 -12.601 1.00 94.38 86 ARG A C 1
ATOM 703 O O . ARG A 1 86 ? 15.300 -0.776 -12.398 1.00 94.38 86 ARG A O 1
ATOM 710 N N . ARG A 1 87 ? 15.952 1.312 -12.933 1.00 95.25 87 ARG A N 1
ATOM 711 C CA . ARG A 1 87 ? 17.392 1.004 -13.013 1.00 95.25 87 ARG A CA 1
ATOM 712 C C . ARG A 1 87 ? 17.932 0.562 -11.651 1.00 95.25 87 ARG A C 1
ATOM 714 O O . ARG A 1 87 ? 18.504 -0.516 -11.559 1.00 95.25 87 ARG A O 1
ATOM 721 N N . GLN A 1 88 ? 17.629 1.311 -10.591 1.00 96.00 88 GLN A N 1
ATOM 722 C CA . GLN A 1 88 ? 18.028 0.952 -9.226 1.00 96.00 88 GLN A CA 1
ATOM 723 C C . GLN A 1 88 ? 17.524 -0.439 -8.811 1.00 96.00 88 GLN A C 1
ATOM 725 O O . GLN A 1 88 ? 18.262 -1.215 -8.207 1.00 96.00 88 GLN A O 1
ATOM 730 N N . GLU A 1 89 ? 16.279 -0.786 -9.146 1.00 94.69 89 GLU A N 1
ATOM 731 C CA . GLU A 1 89 ? 15.724 -2.107 -8.842 1.00 94.69 89 GLU A CA 1
ATOM 732 C C . GLU A 1 89 ? 16.427 -3.225 -9.630 1.00 94.69 89 GLU A C 1
ATOM 734 O O . GLU A 1 89 ? 16.697 -4.300 -9.089 1.00 94.69 89 GLU A O 1
ATOM 739 N N . LEU A 1 90 ? 16.780 -2.974 -10.894 1.00 94.50 90 LEU A N 1
ATOM 740 C CA . LEU A 1 90 ? 17.562 -3.910 -11.705 1.00 94.50 90 LEU A CA 1
ATOM 741 C C . LEU A 1 90 ? 18.974 -4.111 -11.136 1.00 94.50 90 LEU A C 1
ATOM 743 O O . LEU A 1 90 ? 19.426 -5.256 -11.034 1.00 94.50 90 LEU A O 1
ATOM 747 N N . ASP A 1 91 ? 19.633 -3.040 -10.697 1.00 95.56 91 ASP A N 1
ATOM 748 C CA . ASP A 1 91 ? 20.963 -3.097 -10.086 1.00 95.56 91 ASP A CA 1
ATOM 749 C C . ASP A 1 91 ? 20.934 -3.872 -8.766 1.00 95.56 91 ASP A C 1
ATOM 751 O O . ASP A 1 91 ? 21.720 -4.806 -8.570 1.00 95.56 91 ASP A O 1
ATOM 755 N N . ARG A 1 92 ? 19.951 -3.590 -7.901 1.00 94.12 92 ARG A N 1
ATOM 756 C CA . ARG A 1 92 ? 19.705 -4.357 -6.667 1.00 94.12 92 ARG A CA 1
ATOM 757 C C . ARG A 1 92 ? 19.489 -5.839 -6.965 1.00 94.12 92 ARG A C 1
ATOM 759 O O . ARG A 1 92 ? 20.043 -6.702 -6.283 1.00 94.12 92 ARG A O 1
ATOM 766 N N . LYS A 1 93 ? 18.718 -6.169 -8.006 1.00 93.19 93 LYS A N 1
ATOM 767 C CA . LYS A 1 93 ? 18.490 -7.561 -8.427 1.00 93.19 93 LYS A CA 1
ATOM 768 C C . LYS A 1 93 ? 19.782 -8.228 -8.908 1.00 93.19 93 LYS A C 1
ATOM 770 O O . LYS A 1 93 ? 20.018 -9.393 -8.579 1.00 93.19 93 LYS A O 1
ATOM 775 N N . LYS A 1 94 ? 20.630 -7.510 -9.650 1.00 94.81 94 LYS A N 1
ATOM 776 C CA . LYS A 1 94 ? 21.940 -7.991 -10.115 1.00 94.81 94 LYS A CA 1
ATOM 777 C C . LYS A 1 94 ? 22.883 -8.264 -8.941 1.00 94.81 94 LYS A C 1
ATOM 779 O O . LYS A 1 94 ? 23.477 -9.339 -8.886 1.00 94.81 94 LYS A O 1
ATOM 784 N N . GLN A 1 95 ? 22.955 -7.355 -7.969 1.00 93.56 95 GLN A N 1
ATOM 785 C CA . GLN A 1 95 ? 23.744 -7.535 -6.746 1.00 93.56 95 GLN A CA 1
ATOM 786 C C . GLN A 1 95 ? 23.275 -8.752 -5.937 1.00 93.56 95 GLN A C 1
ATOM 788 O O . GLN A 1 95 ? 24.088 -9.610 -5.599 1.00 93.56 95 GLN A O 1
ATOM 793 N N . ARG A 1 96 ? 21.961 -8.900 -5.713 1.00 92.00 96 ARG A N 1
ATOM 794 C CA . ARG A 1 96 ? 21.384 -10.069 -5.017 1.00 92.00 96 ARG A CA 1
ATOM 795 C C . ARG A 1 96 ? 21.741 -11.393 -5.697 1.00 92.00 96 ARG A C 1
ATOM 797 O O . ARG A 1 96 ? 22.009 -12.377 -5.015 1.00 92.00 96 ARG A O 1
ATOM 804 N N . ARG A 1 97 ? 21.754 -11.436 -7.035 1.00 91.88 97 ARG A N 1
ATOM 805 C CA . ARG A 1 97 ? 22.167 -12.628 -7.798 1.00 91.88 97 ARG A CA 1
ATOM 806 C C . ARG A 1 97 ? 23.647 -12.959 -7.589 1.00 91.88 97 ARG A C 1
ATOM 808 O O . ARG A 1 97 ? 23.951 -14.115 -7.325 1.00 91.88 97 ARG A O 1
ATOM 815 N N . ARG A 1 98 ? 24.531 -11.956 -7.635 1.00 91.06 98 ARG A N 1
ATOM 816 C CA . ARG A 1 98 ? 25.974 -12.125 -7.370 1.00 91.06 98 ARG A CA 1
ATOM 817 C C . ARG A 1 98 ? 26.248 -12.625 -5.951 1.00 91.06 98 ARG A C 1
ATOM 819 O O . ARG A 1 98 ? 27.021 -13.552 -5.759 1.00 91.06 98 ARG A O 1
ATOM 826 N N . GLN A 1 99 ? 25.570 -12.065 -4.952 1.00 89.56 99 GLN A N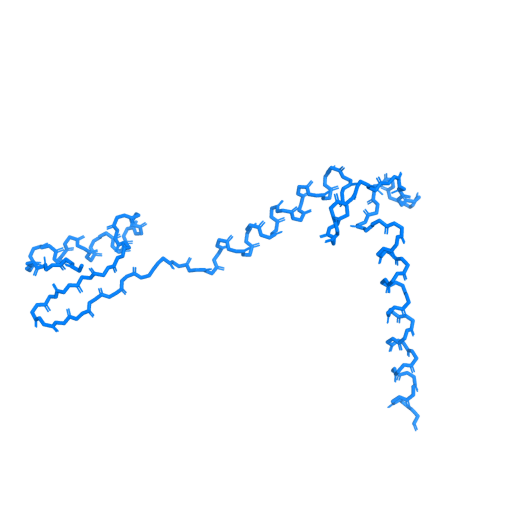 1
ATOM 827 C CA . GLN A 1 99 ? 25.711 -12.528 -3.567 1.00 89.56 99 GLN A CA 1
ATOM 828 C C . GLN A 1 99 ? 25.266 -13.988 -3.407 1.00 89.56 99 GLN A C 1
ATOM 830 O O . GLN A 1 99 ? 25.922 -14.762 -2.717 1.00 89.56 99 GLN A O 1
ATOM 835 N N . ARG A 1 100 ? 24.179 -14.392 -4.079 1.00 88.44 100 ARG A N 1
ATOM 836 C CA . ARG A 1 100 ? 23.717 -15.789 -4.074 1.00 88.44 100 ARG A CA 1
ATOM 837 C C . ARG A 1 100 ? 24.696 -16.746 -4.747 1.00 88.44 100 ARG A C 1
ATOM 839 O O . ARG A 1 100 ? 24.800 -17.872 -4.286 1.00 88.44 100 ARG A O 1
ATOM 846 N N . SER A 1 101 ? 25.379 -16.334 -5.817 1.00 85.44 101 SER A N 1
ATOM 847 C CA . SER A 1 101 ? 26.393 -17.182 -6.456 1.00 85.44 101 SER A CA 1
ATOM 848 C C . SER A 1 101 ? 27.646 -17.333 -5.599 1.00 85.44 101 SER A C 1
ATOM 850 O O . SER A 1 101 ? 28.232 -18.404 -5.605 1.00 85.44 101 SER A O 1
ATOM 852 N N . ILE A 1 102 ? 28.027 -16.293 -4.847 1.00 84.38 102 ILE A N 1
ATOM 853 C CA . ILE A 1 102 ? 29.153 -16.360 -3.904 1.00 84.38 102 ILE A CA 1
ATOM 854 C C . ILE A 1 102 ? 28.821 -17.300 -2.744 1.00 84.38 102 ILE A C 1
ATOM 856 O O . ILE A 1 102 ? 29.599 -18.188 -2.461 1.00 84.38 102 ILE A O 1
ATOM 860 N N . ARG A 1 103 ? 27.635 -17.178 -2.130 1.00 76.88 103 ARG A N 1
ATOM 861 C CA . ARG A 1 103 ? 27.209 -18.041 -1.006 1.00 76.88 103 ARG A CA 1
ATOM 862 C C . ARG A 1 103 ? 27.031 -19.528 -1.349 1.00 76.88 103 ARG A C 1
ATOM 864 O O . ARG A 1 103 ? 26.751 -20.313 -0.455 1.00 76.88 103 ARG A O 1
ATOM 871 N N . ARG A 1 104 ? 27.049 -19.887 -2.633 1.00 71.75 104 ARG A N 1
ATOM 872 C CA . ARG A 1 104 ? 26.890 -21.269 -3.118 1.00 71.75 104 ARG A CA 1
ATOM 873 C C . ARG A 1 104 ? 28.223 -21.912 -3.519 1.00 71.75 104 ARG A C 1
ATOM 875 O O . ARG A 1 104 ? 28.198 -23.052 -3.968 1.00 71.75 104 ARG A O 1
ATOM 882 N N . ARG A 1 105 ? 29.327 -21.170 -3.432 1.00 59.28 105 ARG A N 1
ATOM 883 C CA . ARG A 1 105 ? 30.700 -21.666 -3.557 1.00 59.28 105 ARG A CA 1
ATOM 884 C C . ARG A 1 105 ? 31.297 -21.771 -2.165 1.00 59.28 105 ARG A C 1
ATOM 886 O O . ARG A 1 105 ? 32.119 -22.686 -1.991 1.00 59.28 105 ARG A O 1
#

pLDDT: mean 86.1, std 9.8, range [51.75, 96.12]